Protein AF-A0A2T5CCL0-F1 (afdb_monomer)

Foldseek 3Di:
DVVVLVVFQPDDLVNVCVVVVHDSVVSVVVQVVCVVVVQWDFDDDPVDTTIDGDD

pLDDT: mean 91.02, std 5.93, range [69.19, 96.38]

Mean predicted aligned error: 3.29 Å

Sequence (55 aa):
MLDACREKPSITISELAGLIGISERSVQRNIQNLQKDGLLRRIGGRKEGRWEVME

Structure (mmCIF, N/CA/C/O backbone):
data_AF-A0A2T5CCL0-F1
#
_entry.id   AF-A0A2T5CCL0-F1
#
loop_
_atom_site.group_PDB
_atom_site.id
_atom_site.type_symbol
_atom_site.label_atom_id
_atom_site.label_alt_id
_atom_site.label_comp_id
_atom_site.label_asym_id
_atom_site.label_entity_id
_atom_site.label_seq_id
_atom_site.pdbx_PDB_ins_code
_atom_site.Cartn_x
_atom_site.Cartn_y
_atom_site.Cartn_z
_atom_site.occupancy
_atom_site.B_iso_or_equiv
_atom_site.auth_seq_id
_atom_site.auth_comp_id
_atom_site.auth_asym_id
_atom_site.auth_atom_id
_atom_site.pdbx_PDB_model_num
ATOM 1 N N . MET A 1 1 ? -6.795 -1.651 -2.055 1.00 82.19 1 MET A N 1
ATOM 2 C CA . MET A 1 1 ? -5.402 -1.228 -1.737 1.00 82.19 1 MET A CA 1
ATOM 3 C C . MET A 1 1 ? -4.597 -2.407 -1.222 1.00 82.19 1 MET A C 1
ATOM 5 O O . MET A 1 1 ? -3.532 -2.661 -1.761 1.00 82.19 1 MET A O 1
ATOM 9 N N . LEU A 1 2 ? -5.132 -3.159 -0.253 1.00 87.00 2 LEU A N 1
ATOM 10 C CA . LEU A 1 2 ? -4.566 -4.447 0.154 1.00 87.00 2 LEU A CA 1
ATOM 11 C C . LEU A 1 2 ? -4.527 -5.458 -1.003 1.00 87.00 2 LEU A C 1
ATOM 13 O O . LEU A 1 2 ? -3.507 -6.114 -1.165 1.00 87.00 2 LEU A O 1
ATOM 17 N N . ASP A 1 3 ? -5.555 -5.508 -1.857 1.00 90.25 3 ASP A N 1
ATOM 18 C CA . ASP A 1 3 ? -5.581 -6.402 -3.031 1.00 90.25 3 ASP A CA 1
ATOM 19 C C . ASP A 1 3 ? -4.407 -6.155 -3.979 1.00 90.25 3 ASP A C 1
ATOM 21 O O . ASP A 1 3 ? -3.678 -7.081 -4.307 1.00 90.25 3 ASP A O 1
ATOM 25 N N . ALA A 1 4 ? -4.122 -4.890 -4.301 1.00 90.00 4 ALA A N 1
ATOM 26 C CA . ALA A 1 4 ? -2.976 -4.526 -5.132 1.00 90.00 4 ALA A CA 1
ATOM 27 C C . ALA A 1 4 ? -1.634 -4.968 -4.513 1.00 90.00 4 ALA A C 1
ATOM 29 O O . ALA A 1 4 ? -0.731 -5.394 -5.230 1.00 90.00 4 ALA A O 1
ATOM 30 N N . CYS A 1 5 ? -1.508 -4.911 -3.181 1.00 89.94 5 CYS A N 1
ATOM 31 C CA . CYS A 1 5 ? -0.343 -5.445 -2.473 1.00 89.94 5 CYS A CA 1
ATOM 32 C C . CYS A 1 5 ? -0.297 -6.985 -2.479 1.00 89.94 5 CYS A C 1
ATOM 34 O O . CYS A 1 5 ? 0.800 -7.537 -2.462 1.00 89.94 5 CYS A O 1
ATOM 36 N N . ARG A 1 6 ? -1.445 -7.683 -2.511 1.00 90.25 6 ARG A N 1
ATOM 37 C CA . ARG A 1 6 ? -1.509 -9.152 -2.647 1.00 90.25 6 ARG A CA 1
ATOM 38 C C . ARG A 1 6 ? -1.138 -9.600 -4.058 1.00 90.25 6 ARG A C 1
ATOM 40 O O . ARG A 1 6 ? -0.347 -10.523 -4.209 1.00 90.25 6 ARG A O 1
ATOM 47 N N . GLU A 1 7 ? -1.677 -8.931 -5.073 1.00 92.25 7 GLU A N 1
ATOM 48 C CA . GLU A 1 7 ? -1.426 -9.242 -6.483 1.00 92.25 7 GLU A CA 1
ATOM 49 C C . GLU A 1 7 ? 0.013 -8.918 -6.891 1.00 92.25 7 GLU A C 1
ATOM 51 O O . GLU A 1 7 ? 0.662 -9.698 -7.588 1.00 92.25 7 GLU A O 1
ATOM 56 N N . LYS A 1 8 ? 0.543 -7.780 -6.424 1.00 92.12 8 LYS A N 1
ATOM 57 C CA . LYS A 1 8 ? 1.923 -7.363 -6.678 1.00 92.12 8 LYS A CA 1
ATOM 58 C C . LYS A 1 8 ? 2.606 -6.949 -5.371 1.00 92.12 8 LYS A C 1
ATOM 60 O O . LYS A 1 8 ? 2.692 -5.761 -5.067 1.00 92.12 8 LYS A O 1
ATOM 65 N N . PRO A 1 9 ? 3.207 -7.894 -4.630 1.00 91.81 9 PRO A N 1
ATOM 66 C CA . PRO A 1 9 ? 3.920 -7.591 -3.388 1.00 91.81 9 PRO A CA 1
ATOM 67 C C . PRO A 1 9 ? 5.064 -6.583 -3.563 1.00 91.81 9 PRO A C 1
ATOM 69 O O . PRO A 1 9 ? 5.397 -5.850 -2.641 1.00 91.81 9 PRO A O 1
ATOM 72 N N . SER A 1 10 ? 5.672 -6.489 -4.744 1.00 92.12 10 SER A N 1
ATOM 73 C CA . SER A 1 10 ? 6.741 -5.523 -5.036 1.00 92.12 10 SER A CA 1
ATOM 74 C C . SER A 1 10 ? 6.245 -4.127 -5.435 1.00 92.12 10 SER A C 1
ATOM 76 O O . SER A 1 10 ? 7.069 -3.279 -5.778 1.00 92.12 10 SER A O 1
ATOM 78 N N . ILE A 1 11 ? 4.930 -3.873 -5.412 1.00 92.81 11 ILE A N 1
ATOM 79 C CA . ILE A 1 11 ? 4.355 -2.612 -5.888 1.00 92.81 11 ILE A CA 1
ATOM 80 C C . ILE A 1 11 ? 4.897 -1.408 -5.111 1.00 92.81 11 ILE A C 1
ATOM 82 O O . ILE A 1 11 ? 4.985 -1.394 -3.879 1.00 92.81 11 ILE A O 1
ATOM 86 N N . THR A 1 12 ? 5.284 -0.374 -5.846 1.00 91.94 12 THR A N 1
ATOM 87 C CA . THR A 1 12 ? 5.783 0.876 -5.273 1.00 91.94 12 THR A CA 1
ATOM 88 C C . THR A 1 12 ? 4.638 1.827 -4.934 1.00 91.94 12 THR A C 1
ATOM 90 O O . THR A 1 12 ? 3.524 1.699 -5.433 1.00 91.94 12 THR A O 1
AT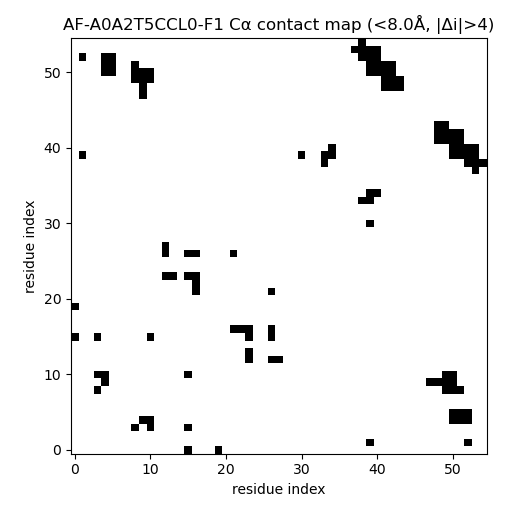OM 93 N N . ILE A 1 13 ? 4.916 2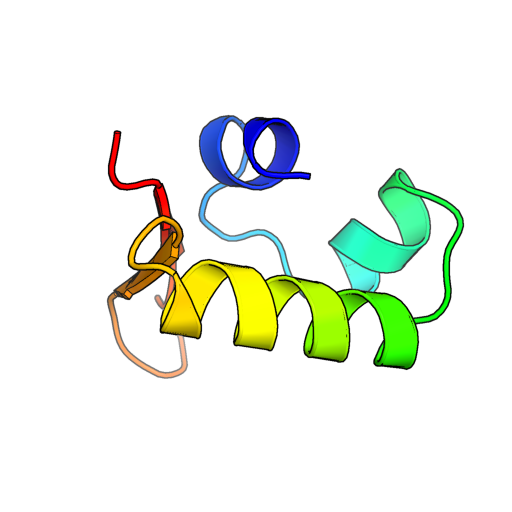.825 -4.092 1.00 92.38 13 ILE A N 1
ATOM 94 C CA . ILE A 1 13 ? 3.942 3.865 -3.723 1.00 92.38 13 ILE A CA 1
ATOM 95 C C . ILE A 1 13 ? 3.433 4.615 -4.963 1.00 92.38 13 ILE A C 1
ATOM 97 O O . ILE A 1 13 ? 2.231 4.846 -5.072 1.00 92.38 13 ILE A O 1
ATOM 101 N N . SER A 1 14 ? 4.325 4.953 -5.897 1.00 93.88 14 SER A N 1
ATOM 102 C CA . SER A 1 14 ? 3.983 5.659 -7.136 1.00 93.88 14 SER A CA 1
ATOM 103 C C . SER A 1 14 ? 3.099 4.816 -8.057 1.00 93.88 14 SER A C 1
ATOM 105 O O . SER A 1 14 ? 2.115 5.317 -8.594 1.00 93.88 14 SER A O 1
ATOM 107 N N . GLU A 1 15 ? 3.382 3.517 -8.195 1.00 93.50 15 GLU A N 1
ATOM 108 C CA . GLU A 1 15 ? 2.517 2.605 -8.958 1.00 93.50 15 GLU A CA 1
ATOM 109 C C . GLU A 1 15 ? 1.144 2.450 -8.301 1.00 93.50 15 GLU A C 1
ATOM 111 O O . GLU A 1 15 ? 0.126 2.486 -8.985 1.00 93.50 15 GLU A O 1
ATOM 116 N N . LEU A 1 16 ? 1.100 2.324 -6.973 1.0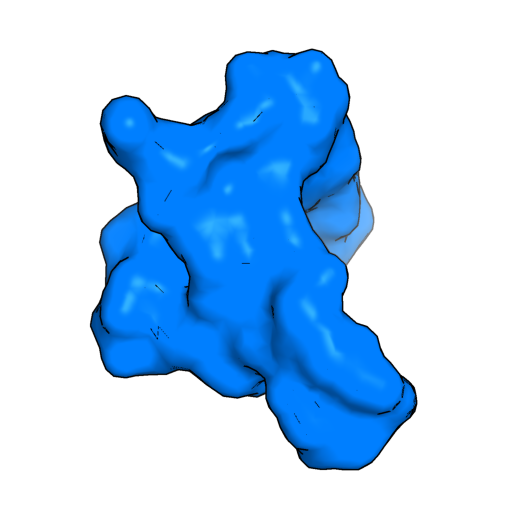0 93.56 16 LEU A N 1
ATOM 117 C CA . LEU A 1 16 ? -0.147 2.204 -6.224 1.00 93.56 16 LEU A CA 1
ATOM 118 C C . LEU A 1 16 ? -1.002 3.478 -6.344 1.00 93.56 16 LEU A C 1
ATOM 120 O O . LEU A 1 16 ? -2.224 3.402 -6.453 1.00 93.56 16 LEU A O 1
ATOM 124 N N . ALA A 1 17 ? -0.355 4.646 -6.351 1.00 95.50 17 ALA A N 1
ATOM 125 C CA . ALA A 1 17 ? -0.989 5.941 -6.575 1.00 95.50 17 ALA A CA 1
ATOM 126 C C . ALA A 1 17 ? -1.612 6.021 -7.974 1.00 95.50 17 ALA A C 1
ATOM 128 O O . ALA A 1 17 ? -2.784 6.374 -8.099 1.00 95.50 17 ALA A O 1
ATOM 129 N N . GLY A 1 18 ? -0.860 5.618 -9.006 1.00 95.75 18 GLY A N 1
ATOM 130 C CA . GLY A 1 18 ? -1.346 5.560 -10.385 1.00 95.75 18 GLY A CA 1
ATOM 131 C C . GLY A 1 18 ? -2.484 4.557 -10.584 1.00 95.75 18 GLY A C 1
ATOM 132 O O . GLY A 1 18 ? -3.460 4.872 -11.256 1.00 95.75 18 GLY A O 1
ATOM 133 N N . LEU A 1 19 ? -2.398 3.383 -9.953 1.00 93.25 19 LEU A N 1
ATOM 134 C CA . LEU A 1 19 ? -3.416 2.333 -10.036 1.00 93.25 19 LEU A CA 1
ATOM 135 C C . LEU A 1 19 ? -4.744 2.759 -9.389 1.00 93.25 19 LEU A C 1
ATOM 137 O O . LEU A 1 19 ? -5.812 2.467 -9.914 1.00 93.25 19 LEU A O 1
ATOM 141 N N . ILE A 1 20 ? -4.679 3.428 -8.235 1.00 91.38 20 ILE A N 1
ATOM 142 C CA . ILE A 1 20 ? -5.865 3.811 -7.449 1.00 91.38 20 ILE A CA 1
ATOM 143 C C . ILE A 1 20 ? -6.402 5.192 -7.867 1.00 91.38 20 ILE A C 1
ATOM 145 O O . ILE A 1 20 ? -7.559 5.508 -7.600 1.00 91.38 20 ILE A O 1
ATOM 149 N N . GLY A 1 21 ? -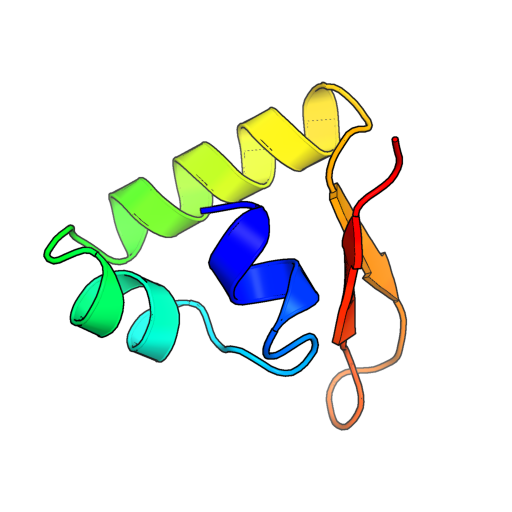5.585 6.022 -8.519 1.00 94.19 21 GLY A N 1
ATOM 150 C CA . GLY A 1 21 ? -5.960 7.378 -8.926 1.00 94.19 21 GLY A CA 1
ATOM 151 C C . GLY A 1 21 ? -5.932 8.391 -7.777 1.00 94.19 21 GLY A C 1
ATOM 152 O O . GLY A 1 21 ? -6.717 9.336 -7.764 1.00 94.19 21 GLY A O 1
ATOM 153 N N . ILE A 1 22 ? -5.048 8.200 -6.793 1.00 94.25 22 ILE A N 1
ATOM 154 C CA . ILE A 1 22 ? -4.881 9.108 -5.645 1.00 94.25 22 ILE A CA 1
ATOM 155 C C . ILE A 1 22 ? -3.436 9.587 -5.530 1.00 94.25 22 ILE A C 1
ATOM 157 O O . ILE A 1 22 ? -2.526 9.000 -6.102 1.00 94.25 22 ILE A O 1
ATOM 161 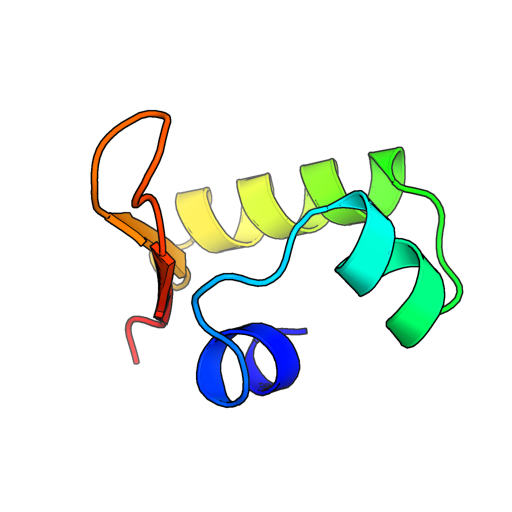N N . SER A 1 23 ? -3.201 10.645 -4.751 1.00 96.31 23 SER A N 1
ATOM 162 C CA . SER A 1 23 ? -1.841 11.159 -4.550 1.00 96.31 23 SER A CA 1
ATOM 163 C C . SER A 1 23 ? -0.938 10.162 -3.808 1.00 96.31 23 SER A C 1
ATOM 165 O O . SER A 1 23 ? -1.393 9.445 -2.911 1.00 96.31 23 SER A O 1
ATOM 167 N N . GLU A 1 24 ? 0.367 10.187 -4.091 1.00 95.81 24 GLU A N 1
ATOM 168 C CA . GLU A 1 24 ? 1.362 9.387 -3.357 1.00 95.81 24 GLU A CA 1
ATOM 169 C C . GLU A 1 24 ? 1.339 9.658 -1.845 1.00 95.81 24 GLU A C 1
ATOM 171 O O . GLU A 1 24 ? 1.499 8.743 -1.040 1.00 95.81 24 GLU A O 1
ATOM 176 N N . ARG A 1 25 ? 1.066 10.905 -1.435 1.00 96.19 25 ARG A N 1
ATOM 177 C CA . ARG A 1 25 ? 0.912 11.278 -0.020 1.00 96.19 25 ARG A CA 1
ATOM 178 C C . ARG A 1 25 ? -0.271 10.551 0.625 1.00 96.19 25 ARG A C 1
ATOM 180 O O . ARG A 1 25 ? -0.161 10.080 1.757 1.00 96.19 25 ARG A O 1
ATOM 187 N N . SER A 1 26 ? -1.393 10.448 -0.086 1.00 96.00 26 SER A N 1
ATOM 188 C CA . SER A 1 26 ? -2.561 9.687 0.371 1.00 96.00 26 SER A CA 1
ATOM 189 C C . SER A 1 26 ? -2.228 8.200 0.484 1.00 96.00 26 SER A C 1
ATOM 191 O O . SER A 1 26 ? -2.585 7.572 1.478 1.00 96.00 26 SER A O 1
ATOM 193 N N . VAL A 1 27 ? -1.475 7.655 -0.479 1.00 95.94 27 VAL A N 1
ATOM 194 C CA . VAL A 1 27 ? -0.978 6.274 -0.420 1.00 95.94 27 VAL A CA 1
ATOM 195 C C . VAL A 1 27 ? -0.107 6.036 0.806 1.00 95.94 27 VAL A C 1
ATOM 197 O O . VAL A 1 27 ? -0.352 5.089 1.547 1.00 95.94 27 VAL A O 1
ATOM 200 N N . GLN A 1 28 ? 0.873 6.903 1.059 1.00 94.88 28 GLN A N 1
ATOM 201 C CA . GLN A 1 28 ? 1.755 6.797 2.222 1.00 94.88 28 GLN A CA 1
ATOM 202 C C . GLN A 1 28 ? 0.978 6.817 3.536 1.00 94.88 28 GLN A C 1
ATOM 204 O O . GLN A 1 28 ? 1.230 5.982 4.403 1.00 94.88 28 GLN A O 1
ATOM 209 N N . ARG A 1 29 ? 0.012 7.734 3.674 1.00 96.38 29 ARG A N 1
ATOM 210 C CA . ARG A 1 29 ? -0.855 7.805 4.856 1.00 96.38 29 ARG A CA 1
ATOM 211 C C . ARG A 1 29 ? -1.663 6.519 5.034 1.00 96.38 29 ARG A C 1
ATOM 213 O O . ARG A 1 29 ? -1.741 6.003 6.143 1.00 96.38 29 ARG A O 1
ATOM 220 N N . ASN A 1 30 ? -2.236 5.988 3.957 1.00 94.50 30 ASN A N 1
ATOM 221 C CA . ASN A 1 30 ? -3.002 4.746 4.019 1.00 94.50 30 ASN A CA 1
ATOM 222 C C . ASN A 1 30 ? -2.114 3.556 4.398 1.00 94.50 30 ASN A C 1
ATOM 224 O O . ASN A 1 30 ? -2.489 2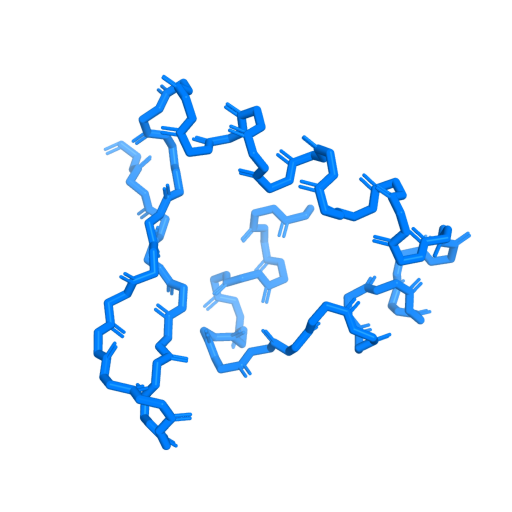.784 5.270 1.00 94.50 30 ASN A O 1
ATOM 228 N N . ILE A 1 31 ? -0.922 3.437 3.807 1.00 93.62 31 ILE A N 1
ATOM 229 C CA . ILE A 1 31 ? 0.053 2.398 4.161 1.00 93.62 31 ILE A CA 1
ATOM 230 C C . ILE A 1 31 ? 0.463 2.514 5.631 1.00 93.62 31 ILE A C 1
ATOM 232 O O . ILE A 1 31 ? 0.478 1.499 6.318 1.00 93.62 31 ILE A O 1
ATOM 236 N N . GLN A 1 32 ? 0.750 3.720 6.135 1.00 94.88 32 GLN A N 1
ATOM 237 C CA . GLN A 1 32 ? 1.070 3.917 7.554 1.00 94.88 32 GLN A CA 1
ATOM 238 C C . GLN A 1 32 ? -0.071 3.469 8.467 1.00 94.88 32 GLN A C 1
ATOM 240 O O . GLN A 1 32 ? 0.188 2.810 9.469 1.00 94.88 32 GLN A O 1
ATOM 245 N N . ASN A 1 33 ? -1.320 3.791 8.120 1.00 95.19 33 ASN A N 1
ATOM 246 C CA . ASN A 1 33 ? -2.479 3.335 8.883 1.00 95.19 33 ASN A CA 1
ATOM 247 C C . ASN A 1 33 ? -2.586 1.806 8.858 1.00 95.19 33 ASN A C 1
ATOM 249 O O . ASN A 1 33 ? -2.643 1.193 9.912 1.00 95.19 33 ASN A O 1
ATOM 253 N N . LEU A 1 34 ? -2.482 1.179 7.683 1.00 93.06 34 LEU A N 1
ATOM 254 C CA . LEU A 1 34 ? -2.526 -0.282 7.550 1.00 93.06 34 LEU A CA 1
ATOM 255 C C . LEU A 1 34 ? -1.388 -0.981 8.310 1.00 93.06 34 LEU A C 1
ATOM 257 O O . LEU A 1 34 ? -1.589 -2.048 8.882 1.00 93.06 34 LEU A O 1
ATOM 261 N N . GLN A 1 35 ? -0.197 -0.382 8.340 1.00 92.62 35 GLN A N 1
ATOM 262 C CA . GLN A 1 35 ? 0.926 -0.866 9.144 1.00 92.62 35 GLN A CA 1
ATOM 263 C C . GLN A 1 35 ? 0.661 -0.727 10.642 1.00 92.62 35 GLN A C 1
ATOM 265 O O . GLN A 1 35 ? 0.977 -1.637 11.406 1.00 92.62 35 GLN A O 1
ATOM 270 N N . LYS A 1 36 ? 0.080 0.401 11.062 1.00 94.94 36 LYS A N 1
ATOM 271 C CA . LYS A 1 36 ? -0.293 0.659 12.455 1.00 94.94 36 LYS A CA 1
ATOM 272 C C . LYS A 1 36 ? -1.378 -0.306 12.934 1.00 94.94 36 LYS A C 1
ATOM 274 O O . LYS A 1 36 ? -1.299 -0.783 14.061 1.00 94.94 36 LYS A O 1
ATOM 279 N N . ASP A 1 37 ? -2.328 -0.617 12.063 1.00 94.12 37 ASP A N 1
ATOM 280 C CA . ASP A 1 37 ? -3.419 -1.557 12.318 1.00 94.12 37 ASP A CA 1
ATOM 281 C C . ASP A 1 37 ? -2.951 -3.023 12.238 1.00 94.12 37 ASP A C 1
ATOM 283 O O . ASP A 1 37 ? -3.719 -3.940 12.508 1.00 94.12 37 ASP A O 1
ATOM 287 N N . GLY A 1 38 ? -1.682 -3.262 11.881 1.00 93.56 38 GLY A N 1
ATOM 288 C CA . GLY A 1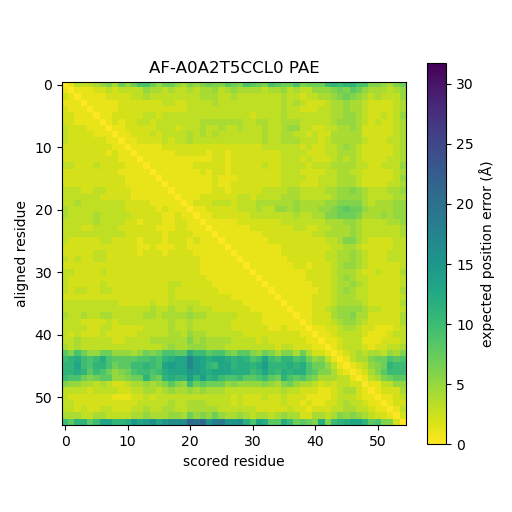 38 ? -1.086 -4.594 11.805 1.00 93.56 38 GLY A CA 1
ATOM 289 C C . GLY A 1 38 ? -1.458 -5.391 10.555 1.00 93.56 38 GLY A C 1
ATOM 290 O O . GLY A 1 38 ? -1.029 -6.531 10.441 1.00 93.56 38 GLY A O 1
ATOM 291 N N . LEU A 1 39 ? -2.188 -4.793 9.610 1.00 93.25 39 LEU A N 1
ATOM 292 C CA . LEU A 1 39 ? -2.721 -5.432 8.399 1.00 93.25 39 LEU A CA 1
ATOM 293 C C . LEU A 1 39 ? -1.714 -5.495 7.243 1.00 93.25 39 LEU A C 1
ATOM 295 O O . LEU A 1 39 ? -1.893 -6.244 6.283 1.00 93.25 39 LEU A O 1
ATOM 299 N N . LEU A 1 40 ? -0.665 -4.672 7.286 1.00 93.31 40 LEU A N 1
ATOM 300 C CA . LEU A 1 40 ? 0.325 -4.576 6.217 1.00 93.31 40 LEU A CA 1
ATOM 301 C C . LEU A 1 40 ? 1.732 -4.446 6.796 1.00 93.31 40 LEU A C 1
ATOM 303 O O . L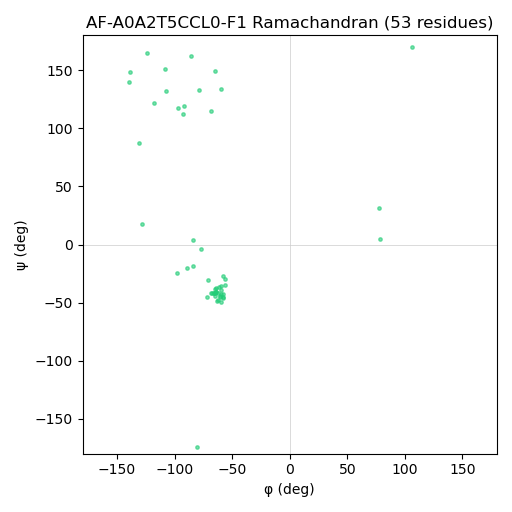EU A 1 40 ? 1.964 -3.691 7.736 1.00 93.31 40 LEU A O 1
ATOM 307 N N . ARG A 1 41 ? 2.713 -5.118 6.199 1.00 92.81 41 ARG A N 1
ATOM 308 C CA . ARG A 1 41 ? 4.127 -4.996 6.573 1.00 92.81 41 ARG A CA 1
ATOM 309 C C . ARG A 1 41 ? 5.008 -4.961 5.333 1.00 92.81 41 ARG A C 1
ATOM 311 O O . ARG A 1 41 ? 4.682 -5.564 4.320 1.00 92.81 41 ARG A O 1
ATOM 318 N N . ARG A 1 42 ? 6.135 -4.245 5.394 1.00 90.94 42 ARG A N 1
ATOM 319 C CA . ARG A 1 42 ? 7.176 -4.333 4.360 1.00 90.94 42 ARG A CA 1
ATOM 320 C C . ARG A 1 42 ? 8.253 -5.298 4.841 1.00 90.94 42 ARG A C 1
ATOM 322 O O . ARG A 1 42 ? 8.887 -5.034 5.859 1.00 90.94 42 ARG A O 1
ATOM 329 N N . ILE A 1 43 ? 8.443 -6.396 4.123 1.00 90.75 43 ILE A N 1
ATOM 330 C CA . ILE A 1 43 ? 9.452 -7.419 4.401 1.00 90.75 43 ILE A CA 1
ATOM 331 C C . ILE A 1 43 ? 10.560 -7.319 3.355 1.00 90.75 43 ILE A C 1
ATOM 333 O O . ILE A 1 43 ? 10.275 -7.275 2.163 1.00 90.75 43 ILE A O 1
ATOM 337 N N . GLY A 1 44 ? 11.820 -7.320 3.792 1.00 86.12 44 GLY A N 1
ATOM 338 C CA . GLY A 1 44 ? 12.994 -7.294 2.914 1.00 86.12 44 GLY A CA 1
ATOM 339 C C . GLY A 1 44 ? 13.723 -5.948 2.877 1.00 86.12 44 GLY A C 1
ATOM 340 O O . GLY A 1 44 ? 13.272 -4.942 3.424 1.00 86.12 44 GLY A O 1
ATOM 341 N N . GLY A 1 45 ? 14.902 -5.952 2.252 1.00 79.62 45 GLY A N 1
ATOM 342 C CA . GLY A 1 45 ? 15.790 -4.791 2.172 1.00 79.62 45 GLY A CA 1
ATOM 343 C C . GLY A 1 45 ? 15.406 -3.783 1.083 1.00 79.62 45 GLY A C 1
ATOM 344 O O . GLY A 1 45 ? 14.406 -3.919 0.383 1.00 79.62 45 GLY A O 1
ATOM 345 N N . ARG A 1 46 ? 16.253 -2.766 0.881 1.00 71.06 46 ARG A N 1
ATOM 346 C CA . ARG A 1 46 ? 16.005 -1.656 -0.063 1.00 71.06 46 ARG A CA 1
ATOM 347 C C . ARG A 1 46 ? 15.729 -2.106 -1.510 1.00 71.06 46 ARG A C 1
ATOM 349 O O . ARG A 1 46 ? 15.017 -1.404 -2.218 1.00 71.06 46 ARG A O 1
ATOM 356 N N . LYS A 1 47 ? 16.297 -3.243 -1.935 1.00 74.50 47 LYS A N 1
ATOM 357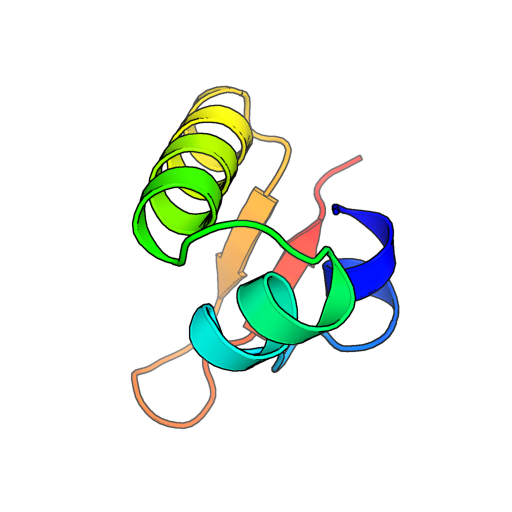 C CA . LYS A 1 47 ? 16.204 -3.778 -3.308 1.00 74.50 47 LYS A CA 1
ATOM 358 C C . LYS A 1 47 ? 15.130 -4.856 -3.501 1.00 74.50 47 LYS A C 1
ATOM 360 O O . LYS A 1 47 ? 14.644 -5.013 -4.610 1.00 74.50 47 LYS A O 1
ATOM 365 N N . GLU A 1 48 ? 14.744 -5.557 -2.439 1.00 80.69 48 GLU A N 1
ATOM 366 C CA . GLU A 1 48 ? 13.855 -6.736 -2.503 1.00 80.69 48 GLU A CA 1
ATOM 367 C C . GLU A 1 48 ? 12.664 -6.621 -1.538 1.00 80.69 48 GLU A C 1
ATOM 369 O O . GLU A 1 48 ? 12.015 -7.604 -1.193 1.00 80.69 48 GLU A O 1
ATOM 374 N N . GLY A 1 49 ? 12.377 -5.406 -1.067 1.00 87.62 49 GLY A N 1
ATOM 375 C CA . GLY A 1 49 ? 11.300 -5.152 -0.122 1.00 87.62 49 GLY A CA 1
ATOM 376 C C . GLY A 1 49 ? 9.929 -5.379 -0.754 1.00 87.62 49 GLY A C 1
ATOM 377 O O . GLY A 1 49 ? 9.528 -4.593 -1.617 1.00 87.62 49 GLY A O 1
ATOM 378 N N . ARG A 1 50 ? 9.193 -6.375 -0.261 1.00 92.31 50 ARG A N 1
ATOM 379 C CA . ARG A 1 50 ? 7.816 -6.705 -0.646 1.00 92.31 50 ARG A CA 1
ATOM 380 C C . ARG A 1 50 ? 6.817 -6.352 0.454 1.00 92.31 50 ARG A C 1
ATOM 382 O O . ARG A 1 50 ? 7.154 -6.359 1.635 1.00 92.31 50 ARG A O 1
ATOM 389 N N . TRP A 1 51 ? 5.594 -6.045 0.065 1.00 93.38 51 TRP A N 1
ATOM 390 C CA . TRP A 1 51 ? 4.452 -5.908 0.950 1.00 93.38 51 TRP A CA 1
ATOM 391 C C . TRP A 1 51 ? 3.905 -7.284 1.316 1.00 93.38 51 TRP A C 1
ATOM 393 O O . TRP A 1 51 ? 3.717 -8.141 0.459 1.00 93.38 51 TRP A O 1
ATOM 403 N N . GLU A 1 52 ? 3.653 -7.475 2.599 1.00 93.38 52 GLU A N 1
ATOM 404 C CA . GLU A 1 52 ? 3.029 -8.652 3.180 1.00 93.38 52 GLU A CA 1
ATOM 405 C C . GLU A 1 52 ? 1.726 -8.201 3.833 1.00 93.38 52 GLU A C 1
ATOM 407 O O . GLU A 1 52 ? 1.728 -7.291 4.667 1.00 93.38 52 GLU A O 1
ATOM 412 N N . VAL A 1 53 ? 0.612 -8.783 3.393 1.00 93.12 53 VAL A N 1
ATOM 413 C CA . VAL A 1 53 ? -0.710 -8.518 3.963 1.00 93.12 53 VAL A CA 1
ATOM 414 C C . VAL A 1 53 ? -0.953 -9.552 5.051 1.00 93.12 53 VAL A C 1
ATOM 416 O O . VAL A 1 53 ? -0.955 -10.746 4.765 1.00 93.12 53 VAL A O 1
ATOM 419 N N . MET A 1 54 ? -1.131 -9.078 6.279 1.00 86.00 54 MET A N 1
ATOM 420 C CA . MET A 1 54 ? -1.442 -9.901 7.443 1.00 86.00 54 MET A CA 1
ATOM 421 C C . MET A 1 54 ? -2.972 -9.937 7.554 1.00 86.00 54 MET A C 1
ATOM 423 O O . MET A 1 54 ? -3.586 -8.889 7.754 1.00 86.00 54 MET A O 1
ATOM 427 N N . GLU A 1 55 ? -3.582 -11.098 7.333 1.00 69.19 55 GLU A N 1
ATOM 428 C CA . GLU A 1 55 ? -5.013 -11.348 7.578 1.00 69.19 55 GLU A CA 1
ATOM 429 C C . GLU A 1 55 ? -5.184 -12.122 8.886 1.00 69.19 55 GLU A C 1
ATOM 431 O O . GLU A 1 55 ? -4.318 -12.988 9.162 1.00 69.19 55 GLU A O 1
#

Radius of gyration: 10.38 Å; Cα contacts (8 Å, |Δi|>4): 63; chains: 1; bounding box: 22×23×23 Å

Solvent-accessible surface area (backbone atoms only — not comparable to full-atom values): 3188 Å² total; per-residue (Å²): 111,68,62,57,34,68,79,36,29,68,64,46,61,66,56,52,13,65,74,72,73,49,55,50,68,57,42,51,53,50,51,50,50,35,38,72,72,58,37,35,45,78,47,68,55,98,89,65,43,24,45,43,76,52,129

Secondary structure (DSSP, 8-state):
-HHHHHH-TT--HHHHHHHHTS-HHHHHHHHHHHHHTTSEEEES-TTT-EEEE--

Nearest PDB structures (foldseek):
  2rdp-assembly1_A-2  TM=7.871E-01  e=2.394E-02  Geobacillus stearothermophilus
  3f72-assembly1_B  TM=7.748E-01  e=3.161E-02  Staphylococcus aureus
  6uvu-assembly1_A  TM=7.306E-01  e=2.566E-02  Comamonas testosteroni
  5kk1-assembly1_A  TM=8.013E-01  e=8.365E-02  Sulfolobus sp. NOB8H2
  7ux6-assembly1_B  TM=7.643E-01  e=6.790E-02  Streptomyces drozdowiczii